Protein AF-A0A966SMA1-F1 (afdb_monomer)

Solvent-accessible surface area (backbone atoms only — not comparable to full-atom values): 9738 Å² total; per-residue (Å²): 140,85,88,85,76,72,74,86,59,64,61,55,61,56,52,50,54,52,54,50,50,50,52,52,49,51,51,55,53,50,52,53,51,48,50,53,53,31,50,77,58,70,45,52,90,65,42,42,68,62,41,95,64,46,69,78,66,66,76,80,73,89,72,54,72,68,55,32,30,71,45,16,79,34,52,74,88,74,57,70,68,49,52,50,53,50,51,29,59,67,69,72,44,95,78,80,88,88,82,79,94,67,82,80,87,50,72,65,62,58,51,57,58,69,71,66,68,86,87,77,79,92,68,93,65,87,80,70,73,72,77,79,80,59,86,96,61,93,76,92,74,60,79,86,74,78,114

Radius of gyration: 24.7 Å; Cα contacts (8 Å, |Δi|>4): 53; chains: 1; bounding box: 39×59×70 Å

Mean predicted aligned error: 12.81 Å

Secondary structure (DSSP, 8-state):
----SSSSSTHHHHHHHHHHHHHHHHHHHHHHHHHHHHHHTT-GGG-PPPPTTGGGG-SS----HHHHHHTTS-S----HHHHHHHHHHHHT-S------------HHHHHHHHT-----------S-------TT------GGG--

Foldseek 3Di:
DDDDDPPPCPVVVVVVVVVLVVVVVCQVVVLVVVCVLCVVLVNNVQFDRAAPVNVVVSPPDDDDPVVCRNNRSDRHDDDPVVVVVVVCSSVVHPDDDDDDDDDDPDCVVVVVVVVPPPDDDDDPPVPCPPPPDDPPDDDDDDPVVPD

pLDDT: mean 80.39, std 16.74, range [37.59, 97.19]

Structure (mmCIF, N/CA/C/O backbone):
data_AF-A0A966SMA1-F1
#
_entry.id   AF-A0A966SMA1-F1
#
loop_
_atom_site.group_PDB
_atom_site.id
_atom_site.type_symbol
_atom_site.label_atom_id
_atom_site.label_alt_id
_atom_site.label_comp_id
_atom_site.label_asym_id
_atom_site.label_entity_id
_atom_site.label_seq_id
_atom_site.pdbx_PDB_ins_code
_atom_site.Cartn_x
_atom_site.Cartn_y
_atom_site.Cartn_z
_atom_site.occupancy
_atom_site.B_iso_or_equiv
_atom_site.auth_seq_id
_atom_site.auth_comp_id
_atom_site.auth_asym_id
_atom_site.auth_atom_id
_atom_site.pdbx_PDB_model_num
ATOM 1 N N . MET A 1 1 ? 7.562 17.364 48.973 1.00 38.09 1 MET A N 1
ATOM 2 C CA . MET A 1 1 ? 7.167 17.869 47.638 1.00 38.09 1 MET A CA 1
ATOM 3 C C . MET A 1 1 ? 8.165 17.338 46.622 1.00 38.09 1 MET A C 1
ATOM 5 O O . MET A 1 1 ? 9.325 17.707 46.704 1.00 38.09 1 MET A O 1
ATOM 9 N N . ILE A 1 2 ? 7.758 16.419 45.741 1.00 44.91 2 ILE A N 1
ATOM 10 C CA . ILE A 1 2 ? 8.630 15.825 44.712 1.00 44.91 2 ILE A CA 1
ATOM 11 C C . ILE A 1 2 ? 8.008 16.112 43.339 1.00 44.91 2 ILE A C 1
ATOM 13 O O . ILE A 1 2 ? 6.953 15.547 43.053 1.00 44.91 2 ILE A O 1
ATOM 17 N N . PRO A 1 3 ? 8.642 16.919 42.471 1.00 54.62 3 PRO A N 1
ATOM 18 C CA . PRO A 1 3 ? 8.312 16.929 41.053 1.00 54.62 3 PRO A CA 1
ATOM 19 C C . PRO A 1 3 ? 9.571 16.651 40.217 1.00 54.62 3 PRO A C 1
ATOM 21 O O . PRO A 1 3 ? 10.388 17.537 40.008 1.00 54.62 3 PRO A O 1
ATOM 24 N N . ALA A 1 4 ? 9.747 15.413 39.741 1.00 52.53 4 ALA A N 1
ATOM 25 C CA . ALA A 1 4 ? 10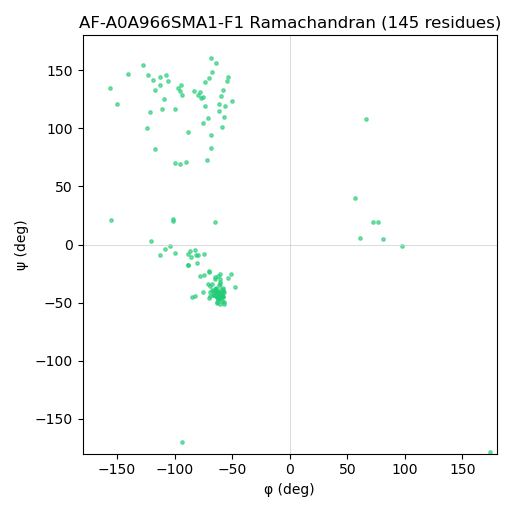.832 15.080 38.801 1.00 52.53 4 ALA A CA 1
ATOM 26 C C . ALA A 1 4 ? 10.553 13.846 37.916 1.00 52.53 4 ALA A C 1
ATOM 28 O O . ALA A 1 4 ? 11.485 13.219 37.423 1.00 52.53 4 ALA A O 1
ATOM 29 N N . ARG A 1 5 ? 9.285 13.439 37.729 1.00 50.78 5 ARG A N 1
ATOM 30 C CA . ARG A 1 5 ? 8.958 12.212 36.964 1.00 50.78 5 ARG A CA 1
ATOM 31 C C . ARG A 1 5 ? 8.221 12.447 35.639 1.00 50.78 5 ARG A C 1
ATOM 33 O O . ARG A 1 5 ? 8.104 11.514 34.854 1.00 50.78 5 ARG A O 1
ATOM 40 N N . ALA A 1 6 ? 7.769 13.672 35.361 1.00 54.88 6 ALA A N 1
ATOM 41 C CA . ALA A 1 6 ? 6.979 13.987 34.164 1.00 54.88 6 ALA A CA 1
ATOM 42 C C . ALA A 1 6 ? 7.817 14.370 32.923 1.00 54.88 6 ALA A C 1
ATOM 44 O O . ALA A 1 6 ? 7.311 14.310 31.808 1.00 54.88 6 ALA A O 1
ATOM 45 N N . SER A 1 7 ? 9.097 14.728 33.079 1.00 53.88 7 SER A N 1
ATOM 46 C CA . SER A 1 7 ? 9.932 15.240 31.978 1.00 53.88 7 SER A CA 1
ATOM 47 C C . SER A 1 7 ? 10.464 14.162 31.026 1.00 53.88 7 SER A C 1
ATOM 49 O O . SER A 1 7 ? 10.689 14.445 29.855 1.00 53.88 7 SER A O 1
ATOM 51 N N . ASN A 1 8 ? 10.643 12.920 31.489 1.00 55.88 8 ASN A N 1
ATOM 52 C CA . ASN A 1 8 ? 11.353 11.895 30.708 1.00 55.88 8 ASN A CA 1
ATOM 53 C C . ASN A 1 8 ? 10.500 11.223 29.617 1.00 55.88 8 ASN A C 1
ATOM 55 O O . ASN A 1 8 ? 11.059 10.607 28.716 1.00 55.88 8 ASN A O 1
ATOM 59 N N . PHE A 1 9 ? 9.169 11.351 29.668 1.00 56.50 9 PHE A N 1
ATOM 60 C CA . PHE A 1 9 ? 8.257 10.763 28.674 1.00 56.50 9 PHE A CA 1
ATOM 61 C C . PHE A 1 9 ? 7.615 11.793 27.740 1.00 56.50 9 PHE A C 1
ATOM 63 O O . PHE A 1 9 ? 6.927 11.399 26.805 1.00 56.50 9 PHE A O 1
ATOM 70 N N . ALA A 1 10 ? 7.853 13.094 27.942 1.00 60.38 10 ALA A N 1
ATOM 71 C CA . ALA A 1 10 ? 7.243 14.154 27.134 1.00 60.38 10 ALA A CA 1
ATOM 72 C C . ALA A 1 10 ? 7.609 14.064 25.638 1.00 60.38 10 ALA A C 1
ATOM 74 O O . ALA A 1 10 ? 6.832 14.475 24.782 1.00 60.38 10 ALA A O 1
ATOM 75 N N . ASN A 1 11 ? 8.757 13.460 25.319 1.00 68.69 11 ASN A N 1
ATOM 76 C CA . ASN A 1 11 ? 9.252 13.347 23.947 1.00 68.69 11 ASN A CA 1
ATOM 77 C C . ASN A 1 11 ? 8.744 12.093 23.210 1.00 68.69 11 ASN A C 1
ATOM 79 O O . ASN A 1 11 ? 8.818 12.038 21.985 1.00 68.69 11 ASN A O 1
ATOM 83 N N . CYS A 1 12 ? 8.234 11.080 23.922 1.00 79.56 12 CYS A N 1
ATOM 84 C CA . CYS A 1 12 ? 7.792 9.829 23.297 1.00 79.56 12 CYS A CA 1
ATOM 85 C C . CYS A 1 12 ? 6.510 9.999 22.460 1.00 79.56 12 CYS A C 1
ATOM 87 O O . CYS A 1 12 ? 6.511 9.531 21.322 1.00 79.56 12 CYS A O 1
ATOM 89 N N . PRO A 1 13 ? 5.449 10.681 22.946 1.00 85.75 13 PRO A N 1
ATOM 90 C CA . PRO A 1 13 ? 4.261 10.948 22.136 1.00 85.75 13 PRO A CA 1
ATOM 91 C C . PRO A 1 13 ? 4.586 11.768 20.888 1.00 85.75 13 PRO A C 1
ATOM 93 O O . PRO A 1 13 ? 4.156 11.404 19.804 1.00 85.75 13 PRO A O 1
ATOM 96 N N . ALA A 1 14 ? 5.436 12.795 21.016 1.00 88.12 14 ALA A N 1
ATOM 97 C CA . ALA A 1 14 ? 5.827 13.638 19.888 1.00 88.12 14 ALA A CA 1
ATOM 98 C C . ALA A 1 14 ? 6.522 12.839 18.769 1.00 88.12 14 ALA A C 1
ATOM 100 O O . ALA A 1 14 ? 6.204 13.010 17.594 1.00 88.12 14 ALA A O 1
ATOM 101 N N . LEU A 1 15 ? 7.422 11.917 19.130 1.00 91.69 15 LEU A N 1
ATOM 102 C CA . LEU A 1 15 ? 8.081 11.032 18.166 1.00 91.69 15 LEU A CA 1
ATOM 103 C C . LEU A 1 15 ? 7.093 10.046 17.517 1.00 91.69 15 LEU A C 1
ATOM 105 O O . LEU A 1 15 ? 7.172 9.774 16.316 1.00 91.69 15 LEU A O 1
ATOM 109 N N . ILE A 1 16 ? 6.153 9.501 18.293 1.00 89.81 16 ILE A N 1
ATOM 110 C CA . ILE A 1 16 ? 5.106 8.617 17.761 1.00 89.81 16 ILE A CA 1
ATOM 111 C C . ILE A 1 16 ? 4.232 9.385 16.763 1.00 89.81 16 ILE A C 1
ATOM 113 O O . ILE A 1 16 ? 4.014 8.901 15.656 1.00 89.81 16 ILE A O 1
ATOM 117 N N . ASP A 1 17 ? 3.799 10.594 17.103 1.00 91.56 17 ASP A N 1
ATOM 118 C CA . ASP A 1 17 ? 2.961 11.423 16.236 1.00 91.56 17 ASP A CA 1
ATOM 119 C C . ASP A 1 17 ? 3.680 11.796 14.932 1.00 91.56 17 ASP A C 1
ATOM 121 O O . ASP A 1 17 ? 3.085 11.733 13.852 1.00 91.56 17 ASP A O 1
ATOM 125 N N . GLU A 1 18 ? 4.976 12.111 14.997 1.00 92.56 18 GLU A N 1
ATOM 126 C CA . GLU A 1 18 ? 5.805 12.393 13.822 1.00 92.56 18 GLU A CA 1
ATOM 127 C C . GLU A 1 18 ? 5.930 11.168 12.900 1.00 92.56 18 GLU A C 1
ATOM 129 O O . GLU A 1 18 ? 5.682 11.239 11.687 1.00 92.56 18 GLU A O 1
ATOM 134 N N . THR A 1 19 ? 6.282 10.013 13.468 1.00 93.38 19 THR A N 1
ATOM 135 C CA . THR A 1 19 ? 6.424 8.765 12.701 1.00 93.38 19 THR A CA 1
ATOM 136 C C . THR A 1 19 ? 5.087 8.316 12.112 1.00 93.38 19 THR A C 1
ATOM 138 O O . THR A 1 19 ? 5.021 7.901 10.949 1.00 93.38 19 THR A O 1
ATOM 141 N N . TYR A 1 20 ? 3.993 8.490 12.853 1.00 93.81 20 TYR A N 1
ATOM 142 C CA . TYR A 1 20 ? 2.646 8.204 12.379 1.00 93.81 20 TYR A CA 1
ATOM 143 C C . TYR A 1 20 ? 2.197 9.167 11.273 1.00 93.81 20 TYR A C 1
ATOM 145 O O . TYR A 1 20 ? 1.602 8.759 10.271 1.00 93.81 20 TYR A O 1
ATOM 153 N N . GLY A 1 21 ? 2.546 10.449 11.392 1.00 94.94 21 GLY A N 1
ATOM 154 C CA . GLY A 1 21 ? 2.368 11.440 10.334 1.00 94.94 21 GLY A CA 1
ATOM 155 C C . GLY A 1 21 ? 3.097 11.044 9.048 1.00 94.94 21 GLY A C 1
ATOM 156 O O . GLY A 1 21 ? 2.537 11.144 7.953 1.00 94.94 21 GLY A O 1
ATOM 157 N N . THR A 1 22 ? 4.312 10.505 9.170 1.00 95.44 22 THR A N 1
ATOM 158 C CA . THR A 1 22 ? 5.078 9.976 8.032 1.00 95.44 22 THR A CA 1
ATOM 159 C C . THR A 1 22 ? 4.359 8.808 7.359 1.00 95.44 22 THR A C 1
ATOM 161 O O . THR A 1 22 ? 4.212 8.809 6.134 1.00 95.44 22 THR A O 1
ATOM 164 N N . PHE A 1 23 ? 3.829 7.859 8.135 1.00 95.31 23 PHE A N 1
ATOM 165 C CA . PHE A 1 23 ? 3.008 6.767 7.604 1.00 95.31 23 PHE A CA 1
ATOM 166 C C . PHE A 1 23 ? 1.797 7.296 6.820 1.00 95.31 23 PHE A C 1
ATOM 168 O O . PHE A 1 23 ? 1.601 6.928 5.657 1.00 95.31 23 PHE A O 1
ATOM 175 N N . LYS A 1 24 ? 1.034 8.234 7.398 1.00 95.38 24 LYS A N 1
ATOM 176 C CA . LYS A 1 24 ? -0.116 8.856 6.722 1.00 95.38 24 LYS A CA 1
ATOM 177 C C . LYS A 1 24 ? 0.282 9.536 5.408 1.00 95.38 24 LYS A C 1
ATOM 179 O O . LYS A 1 24 ? -0.414 9.418 4.399 1.00 95.38 24 LYS A O 1
ATOM 184 N N . ASN A 1 25 ? 1.437 10.194 5.376 1.00 96.62 25 ASN A N 1
ATOM 185 C CA . ASN A 1 25 ? 1.957 10.814 4.160 1.00 96.62 25 ASN A CA 1
ATOM 186 C C . ASN A 1 25 ? 2.296 9.793 3.067 1.00 96.62 25 ASN A C 1
ATOM 188 O O . ASN A 1 25 ? 1.996 10.044 1.896 1.00 96.62 25 ASN A O 1
ATOM 192 N N . VAL A 1 26 ? 2.881 8.649 3.427 1.00 96.88 26 VAL A N 1
ATOM 193 C CA . VAL A 1 26 ? 3.165 7.555 2.486 1.00 96.88 26 VAL A CA 1
ATOM 194 C C . VAL A 1 26 ? 1.871 6.992 1.906 1.00 96.88 26 VAL A C 1
ATOM 196 O O . VAL A 1 26 ? 1.779 6.840 0.689 1.00 96.88 26 VAL A O 1
ATOM 199 N N . VAL A 1 27 ? 0.849 6.757 2.736 1.00 95.94 27 VAL A N 1
ATOM 200 C CA . VAL A 1 27 ? -0.460 6.266 2.274 1.00 95.94 27 VAL A CA 1
ATOM 201 C C . VAL A 1 27 ? -1.097 7.256 1.299 1.00 95.94 27 VAL A C 1
ATOM 203 O O . VAL A 1 27 ? -1.438 6.878 0.177 1.00 95.94 27 VAL A O 1
ATOM 206 N N . ARG A 1 28 ? -1.181 8.540 1.668 1.00 95.94 28 ARG A N 1
ATOM 207 C CA . ARG A 1 28 ? -1.775 9.586 0.820 1.00 95.94 28 ARG A CA 1
ATOM 208 C C . ARG A 1 28 ? -1.079 9.683 -0.539 1.00 95.94 28 ARG A C 1
ATOM 210 O O . ARG A 1 28 ? -1.737 9.630 -1.578 1.00 95.94 28 ARG A O 1
ATOM 217 N N . LYS A 1 29 ? 0.255 9.792 -0.542 1.00 97.19 29 LYS A N 1
ATOM 218 C CA . LYS A 1 29 ? 1.056 9.898 -1.775 1.00 97.19 29 LYS A CA 1
ATOM 219 C C . LYS A 1 29 ? 0.978 8.619 -2.610 1.00 97.19 29 LYS A C 1
ATOM 221 O O . LYS A 1 29 ? 0.791 8.698 -3.821 1.00 97.19 29 LYS A O 1
ATOM 226 N N . GLY A 1 30 ? 1.080 7.455 -1.970 1.00 96.44 30 GLY A N 1
ATOM 227 C CA . GLY A 1 30 ? 1.040 6.152 -2.630 1.00 96.44 30 GLY A CA 1
ATOM 228 C C . GLY A 1 3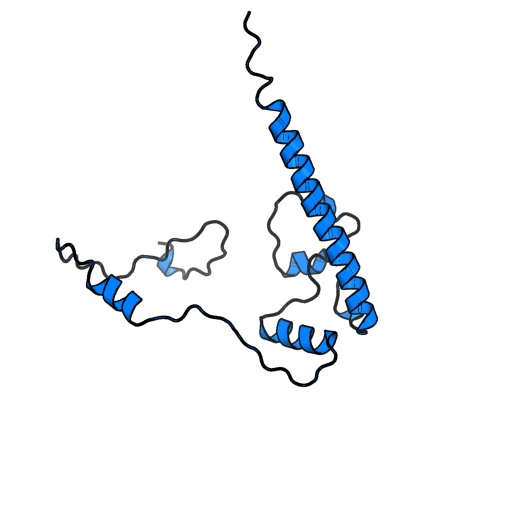0 ? -0.291 5.890 -3.330 1.00 96.44 30 GLY A C 1
ATOM 229 O O . GLY A 1 30 ? -0.302 5.520 -4.503 1.00 96.44 30 GLY A O 1
ATOM 230 N N . ARG A 1 31 ? -1.422 6.152 -2.662 1.00 95.50 31 ARG A N 1
ATOM 231 C CA . ARG A 1 31 ? -2.756 5.974 -3.263 1.00 95.50 31 ARG A CA 1
ATOM 232 C C . ARG A 1 31 ? -3.043 7.001 -4.361 1.00 95.50 31 ARG A C 1
ATOM 234 O O . ARG A 1 31 ? -3.618 6.638 -5.386 1.00 95.50 31 ARG A O 1
ATOM 241 N N . ALA A 1 32 ? -2.576 8.243 -4.218 1.00 94.50 32 ALA A N 1
ATOM 242 C CA . ALA A 1 32 ? -2.664 9.239 -5.288 1.00 94.50 32 ALA A CA 1
ATOM 243 C C . ALA A 1 32 ? -1.861 8.821 -6.535 1.00 94.50 32 ALA A C 1
ATOM 245 O O . ALA A 1 32 ? -2.373 8.882 -7.654 1.00 94.50 32 ALA A O 1
ATOM 246 N N . ALA A 1 33 ? -0.629 8.336 -6.351 1.00 94.38 33 ALA A N 1
ATOM 247 C CA . ALA A 1 33 ? 0.203 7.835 -7.443 1.00 94.38 33 ALA A CA 1
ATOM 248 C C . ALA A 1 33 ? -0.420 6.605 -8.124 1.00 94.38 33 ALA A C 1
ATOM 250 O O . ALA A 1 33 ? -0.486 6.553 -9.354 1.00 94.38 33 ALA A O 1
ATOM 251 N N . ALA A 1 34 ? -0.942 5.657 -7.338 1.00 92.81 34 ALA A N 1
ATOM 252 C CA . ALA A 1 34 ? -1.649 4.484 -7.848 1.00 92.81 34 ALA A CA 1
ATOM 253 C C . ALA A 1 34 ? -2.857 4.887 -8.705 1.00 92.81 34 ALA A C 1
ATOM 255 O O . ALA A 1 34 ? -3.014 4.391 -9.819 1.00 92.81 34 ALA A O 1
ATOM 256 N N . ARG A 1 35 ? -3.660 5.859 -8.253 1.00 91.75 35 ARG A N 1
ATOM 257 C CA . ARG A 1 35 ? -4.795 6.387 -9.024 1.00 91.75 35 ARG A CA 1
ATOM 258 C C . ARG A 1 35 ? -4.361 6.935 -10.381 1.00 91.75 35 ARG A C 1
ATOM 260 O O . ARG A 1 35 ? -4.990 6.625 -11.390 1.00 91.75 35 ARG A O 1
ATOM 267 N N . THR A 1 36 ? -3.286 7.716 -10.426 1.00 92.75 36 THR A N 1
ATOM 268 C CA . THR A 1 36 ? -2.753 8.262 -11.683 1.00 92.75 36 THR A CA 1
ATOM 269 C C . THR A 1 36 ? -2.258 7.155 -12.615 1.00 92.75 36 THR A C 1
ATOM 271 O O . THR A 1 36 ? -2.568 7.174 -13.808 1.00 92.75 36 THR A O 1
ATOM 274 N N . ALA A 1 37 ? -1.547 6.156 -12.085 1.00 90.94 37 ALA A N 1
ATOM 275 C CA . ALA A 1 37 ? -1.087 5.004 -12.861 1.00 90.94 37 ALA A CA 1
ATOM 276 C C . ALA A 1 37 ? -2.263 4.188 -13.427 1.00 90.94 37 ALA A C 1
ATOM 278 O O . ALA A 1 37 ? -2.271 3.854 -14.612 1.00 90.94 37 ALA A O 1
ATOM 279 N N . ASN A 1 38 ? -3.291 3.942 -12.613 1.00 91.56 38 ASN A N 1
ATOM 280 C CA . ASN A 1 38 ? -4.496 3.220 -13.014 1.00 91.56 38 ASN A CA 1
ATOM 281 C C . ASN A 1 38 ? -5.283 3.978 -14.094 1.00 91.56 38 ASN A C 1
ATOM 283 O O . ASN A 1 38 ? -5.703 3.365 -15.074 1.00 91.56 38 ASN A O 1
ATOM 287 N N . LYS A 1 39 ? -5.411 5.308 -13.981 1.00 91.12 39 LYS A N 1
ATOM 288 C CA . LYS A 1 39 ? -6.013 6.158 -15.025 1.00 91.12 39 LYS A CA 1
ATOM 289 C C . LYS A 1 39 ? -5.239 6.080 -16.340 1.00 91.12 39 LYS A C 1
ATOM 291 O O . LYS A 1 39 ? -5.830 5.846 -17.388 1.00 91.12 39 LYS A O 1
ATOM 296 N N . LYS A 1 40 ? -3.906 6.186 -16.296 1.00 89.25 40 LYS A N 1
ATOM 297 C CA . LYS A 1 40 ? -3.041 6.064 -17.488 1.00 89.25 40 LYS A CA 1
ATOM 298 C C . LYS A 1 40 ? -3.157 4.693 -18.172 1.00 89.25 40 LYS A C 1
ATOM 300 O O . LYS A 1 40 ? -2.962 4.579 -19.384 1.00 89.25 40 LYS A O 1
ATOM 305 N N . ALA A 1 41 ? -3.449 3.652 -17.400 1.00 87.38 41 ALA A N 1
ATOM 306 C CA . ALA A 1 41 ? -3.670 2.301 -17.898 1.00 87.38 41 ALA A CA 1
ATOM 307 C C . ALA A 1 41 ? -5.123 2.027 -18.340 1.00 87.38 41 ALA A C 1
ATOM 309 O O . ALA A 1 41 ? -5.381 0.949 -18.865 1.00 87.38 41 ALA A O 1
ATOM 310 N N . GLY A 1 42 ? -6.062 2.963 -18.144 1.00 88.56 42 GLY A N 1
ATOM 311 C CA . GLY A 1 42 ? -7.485 2.766 -18.452 1.00 88.56 42 GLY A CA 1
ATOM 312 C C . GLY A 1 42 ? -8.212 1.821 -17.485 1.00 88.56 42 GLY A C 1
ATOM 313 O O . GLY A 1 42 ? -9.270 1.295 -17.812 1.00 88.56 42 GLY A O 1
ATOM 314 N N . LEU A 1 43 ? -7.652 1.589 -16.295 1.00 87.56 43 LEU A N 1
ATOM 315 C CA . LEU A 1 43 ? -8.150 0.628 -15.302 1.00 87.56 43 LEU A CA 1
ATOM 316 C C . LEU A 1 43 ? -8.933 1.301 -14.164 1.00 87.56 43 LEU A C 1
ATOM 318 O O . LEU A 1 43 ? -9.043 0.753 -13.070 1.00 87.56 43 LEU A O 1
ATOM 322 N N . GLU A 1 44 ? -9.456 2.501 -14.402 1.00 84.06 44 GLU A N 1
ATOM 323 C CA . GLU A 1 44 ? -10.128 3.335 -13.397 1.00 84.06 44 GLU A CA 1
ATOM 324 C C . GLU A 1 44 ? -11.372 2.683 -12.783 1.00 84.06 44 GLU A C 1
ATOM 326 O O . GLU A 1 44 ? -11.617 2.850 -11.595 1.00 84.06 44 GLU A O 1
ATOM 331 N N . LYS A 1 45 ? -12.113 1.887 -13.565 1.00 83.31 45 LYS A N 1
ATOM 332 C CA . LYS A 1 45 ? -13.326 1.188 -13.110 1.00 83.31 45 LYS A CA 1
ATOM 333 C C . LYS A 1 45 ? -13.034 0.048 -12.136 1.00 83.31 45 LYS A C 1
ATOM 335 O O . LYS A 1 45 ? -13.918 -0.368 -11.397 1.00 83.31 45 LYS A O 1
ATOM 340 N N . GLU A 1 46 ? -11.815 -0.487 -12.167 1.00 82.69 46 GLU A N 1
ATOM 341 C CA . GLU A 1 46 ? -11.414 -1.616 -11.326 1.00 82.69 46 GLU A CA 1
ATOM 342 C C . GLU A 1 46 ? -10.925 -1.155 -9.941 1.00 82.69 46 GLU A C 1
ATOM 344 O O . GLU A 1 46 ? -10.767 -1.993 -9.056 1.00 82.69 46 GLU A O 1
ATOM 349 N N . CYS A 1 47 ? -10.707 0.151 -9.742 1.00 82.50 47 CYS A N 1
ATOM 350 C CA . CYS A 1 47 ? -10.084 0.719 -8.549 1.00 82.50 47 CYS A CA 1
ATOM 351 C C . CYS A 1 47 ? -11.063 1.553 -7.724 1.00 82.50 47 CYS A C 1
ATOM 353 O O . CYS A 1 47 ? -11.862 2.313 -8.267 1.00 82.50 47 CYS A O 1
ATOM 355 N N . THR A 1 48 ? -10.921 1.486 -6.402 1.00 89.56 48 THR A N 1
ATOM 356 C CA . THR A 1 48 ? -11.649 2.362 -5.481 1.00 89.56 48 THR A CA 1
ATOM 357 C C . THR A 1 48 ? -10.776 3.550 -5.086 1.00 89.56 48 THR A C 1
ATOM 359 O O . THR A 1 48 ? -9.593 3.396 -4.768 1.00 89.56 48 THR A O 1
ATOM 362 N N . GLU A 1 49 ? -11.357 4.747 -5.102 1.00 90.88 49 GLU A N 1
ATOM 363 C CA . GLU A 1 49 ? -10.699 5.946 -4.588 1.00 90.88 49 GLU A CA 1
ATOM 364 C C . GLU A 1 49 ? -10.588 5.897 -3.063 1.00 90.88 49 GLU A C 1
ATOM 366 O O . GLU A 1 49 ? -11.478 5.394 -2.381 1.00 90.88 49 GLU A O 1
ATOM 371 N N . LEU A 1 50 ? -9.475 6.413 -2.538 1.00 94.62 50 LEU A N 1
ATOM 372 C CA . LEU A 1 50 ? -9.269 6.530 -1.100 1.00 94.62 50 LEU A CA 1
ATOM 373 C C . LEU A 1 50 ? -10.374 7.411 -0.499 1.00 94.62 50 LEU A C 1
ATOM 375 O O . LEU A 1 50 ? -10.598 8.519 -0.986 1.00 94.62 50 LEU A O 1
ATOM 379 N N . ALA A 1 51 ? -11.049 6.914 0.539 1.00 94.88 51 ALA A N 1
ATOM 380 C CA . ALA A 1 51 ? -12.142 7.626 1.195 1.00 94.88 51 ALA A CA 1
ATOM 381 C C . ALA A 1 51 ? -11.714 9.038 1.637 1.00 94.88 51 ALA A C 1
ATOM 383 O O . ALA A 1 51 ? -10.578 9.245 2.062 1.00 94.88 51 ALA A O 1
ATOM 384 N N . SER A 1 52 ? -12.611 10.023 1.564 1.00 93.88 52 SER A N 1
ATOM 385 C CA . SER A 1 52 ? -12.293 11.409 1.950 1.00 93.88 52 SER A CA 1
ATOM 386 C C . SER A 1 52 ? -11.879 11.533 3.420 1.00 93.88 52 SER A C 1
ATOM 388 O O . SER A 1 52 ? -11.038 12.356 3.765 1.00 93.88 52 SER A O 1
ATOM 390 N N . ASP A 1 53 ? -12.443 10.683 4.271 1.00 94.62 53 ASP A N 1
ATOM 391 C CA . ASP A 1 53 ? -12.229 10.583 5.712 1.00 94.62 53 ASP A CA 1
ATOM 392 C C . ASP A 1 53 ? -11.282 9.428 6.094 1.00 94.62 53 ASP A C 1
ATOM 394 O O . ASP A 1 53 ? -11.274 8.994 7.247 1.00 94.62 53 ASP A O 1
ATOM 398 N N . TRP A 1 54 ? -10.454 8.933 5.159 1.00 94.25 54 TRP A N 1
ATOM 399 C CA . TRP A 1 54 ? -9.573 7.771 5.370 1.00 94.25 54 TRP A CA 1
ATOM 400 C C . TRP A 1 54 ? -8.661 7.888 6.605 1.00 94.25 54 TRP A C 1
ATOM 402 O O . TRP A 1 54 ? -8.309 6.875 7.204 1.00 94.25 54 TRP A O 1
ATOM 412 N N . GLU A 1 55 ? -8.284 9.107 7.006 1.00 94.12 55 GLU A N 1
ATOM 413 C CA . GLU A 1 55 ? -7.440 9.340 8.184 1.00 94.12 55 GLU A CA 1
ATOM 414 C C . GLU A 1 55 ? -8.116 8.918 9.492 1.00 94.12 55 GLU A C 1
ATO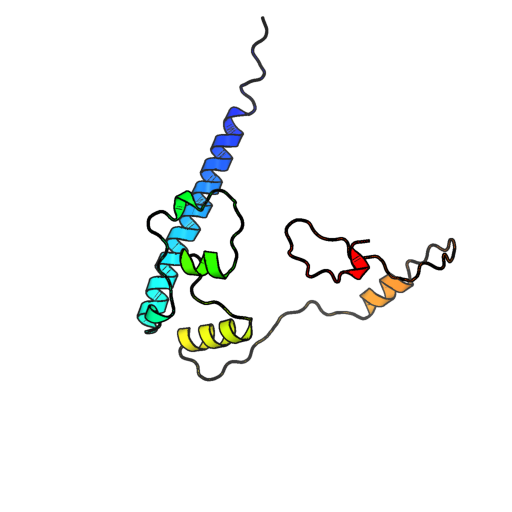M 416 O O . GLU A 1 55 ? -7.421 8.512 10.417 1.00 94.12 55 GLU A O 1
ATOM 421 N N . SER A 1 56 ? -9.450 8.949 9.561 1.00 93.69 56 SER A N 1
ATOM 422 C CA . SER A 1 56 ? -10.203 8.468 10.728 1.00 93.69 56 SER A CA 1
ATOM 423 C C . SER A 1 56 ? -10.147 6.943 10.881 1.00 93.69 56 SER A C 1
ATOM 425 O O . SER A 1 56 ? -10.277 6.420 11.984 1.00 93.69 56 SER A O 1
ATOM 427 N N . TYR A 1 57 ? -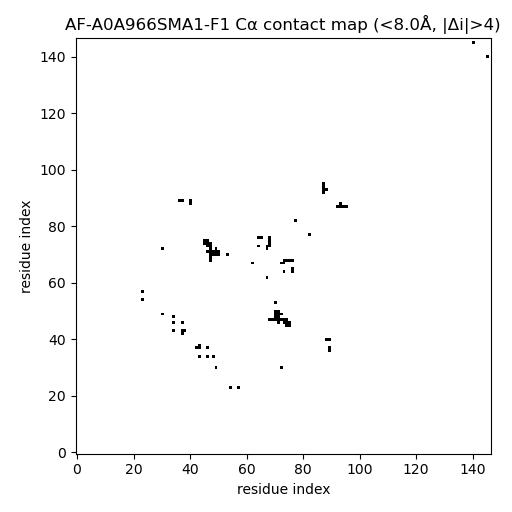9.895 6.234 9.778 1.00 92.00 57 TYR A N 1
ATOM 428 C CA . TYR A 1 57 ? -9.694 4.785 9.737 1.00 92.00 57 TYR A CA 1
ATOM 429 C C . TYR A 1 57 ? -8.226 4.395 9.967 1.00 92.00 57 TYR A C 1
ATOM 431 O O . TYR A 1 57 ? -7.912 3.214 10.114 1.00 92.00 57 TYR A O 1
ATOM 439 N N . ALA A 1 58 ? -7.321 5.376 10.004 1.00 91.62 58 ALA A N 1
ATOM 440 C CA . ALA A 1 58 ? -5.924 5.206 10.363 1.00 91.62 58 ALA A CA 1
ATOM 441 C C . ALA A 1 58 ? -5.773 5.407 11.884 1.00 91.62 58 ALA A C 1
ATOM 443 O O . ALA A 1 58 ? -5.241 6.408 12.355 1.00 91.62 58 ALA A O 1
ATOM 444 N N . ASP A 1 59 ? -6.276 4.443 12.655 1.00 91.31 59 ASP A N 1
ATOM 445 C CA . ASP A 1 59 ? -6.167 4.390 14.122 1.00 91.31 59 ASP A CA 1
ATOM 446 C C . ASP A 1 59 ? -5.447 3.123 14.627 1.00 91.31 59 A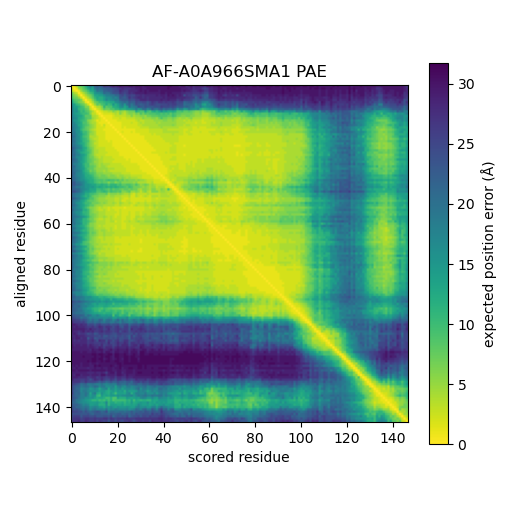SP A C 1
ATOM 448 O O . ASP A 1 59 ? -5.305 2.908 15.828 1.00 91.31 59 ASP A O 1
ATOM 452 N N . GLY A 1 60 ? -4.971 2.284 13.701 1.00 90.38 60 GLY A N 1
ATOM 453 C CA . GLY A 1 60 ? -4.266 1.034 13.992 1.00 90.38 60 GLY A CA 1
ATOM 454 C C . GLY A 1 60 ? -5.138 -0.223 13.932 1.00 90.38 60 GLY A C 1
ATOM 455 O O . GLY A 1 60 ? -4.610 -1.324 14.099 1.00 90.38 60 GLY A O 1
ATOM 456 N N . ARG A 1 61 ? -6.445 -0.105 13.661 1.00 91.56 61 ARG A N 1
ATOM 457 C CA . ARG A 1 61 ? -7.317 -1.272 13.465 1.00 91.56 61 ARG A CA 1
ATOM 458 C C . ARG A 1 61 ? -6.933 -2.097 12.232 1.00 91.56 61 ARG A C 1
ATOM 460 O O . ARG A 1 61 ? -6.349 -1.603 11.269 1.00 91.56 61 ARG A O 1
ATOM 467 N N . ILE A 1 62 ? -7.316 -3.371 12.252 1.00 91.69 62 ILE A N 1
ATOM 468 C CA . ILE A 1 62 ? -7.095 -4.308 11.146 1.00 91.69 62 ILE A CA 1
ATOM 469 C C . ILE A 1 62 ? -8.336 -4.338 10.249 1.00 91.69 62 ILE A C 1
ATOM 471 O O . ILE A 1 62 ? -9.461 -4.420 10.741 1.00 91.69 62 ILE A O 1
ATOM 475 N N . PHE A 1 63 ? -8.127 -4.329 8.931 1.00 92.69 63 PHE A N 1
ATOM 476 C CA . PHE A 1 63 ? -9.189 -4.456 7.934 1.00 92.69 63 PHE A CA 1
ATOM 477 C C . PHE A 1 63 ? -9.163 -5.819 7.247 1.00 92.69 63 PHE A C 1
ATOM 479 O O . PHE A 1 63 ? -8.099 -6.379 6.974 1.00 92.69 63 PHE A O 1
ATOM 486 N N . SER A 1 64 ? -10.345 -6.326 6.897 1.00 94.06 64 SER A N 1
ATOM 487 C CA . SER A 1 64 ? -10.448 -7.372 5.883 1.00 94.06 64 SER A CA 1
ATOM 488 C C . SER A 1 64 ? -10.073 -6.802 4.510 1.00 94.06 64 SER A C 1
ATOM 490 O O . SER A 1 64 ? -10.144 -5.593 4.278 1.00 94.06 64 SER A O 1
ATOM 492 N N . GLY A 1 65 ? -9.719 -7.671 3.559 1.00 93.31 65 GLY A N 1
ATOM 493 C CA . GLY A 1 65 ? -9.434 -7.224 2.193 1.00 93.31 65 GLY A CA 1
ATOM 494 C C . GLY A 1 65 ? -10.619 -6.493 1.549 1.00 93.31 65 GLY A C 1
ATOM 495 O O . GLY A 1 65 ? -10.426 -5.513 0.833 1.00 93.31 65 GLY A O 1
ATOM 496 N N . THR A 1 66 ? -11.851 -6.944 1.813 1.00 95.19 66 THR A N 1
ATOM 497 C CA . THR A 1 66 ? -13.072 -6.327 1.272 1.00 95.19 66 THR A CA 1
ATOM 498 C C . THR A 1 66 ? -13.278 -4.918 1.812 1.00 95.19 66 THR A C 1
ATOM 500 O O . THR A 1 66 ? -13.552 -4.004 1.038 1.00 95.19 66 THR A O 1
ATOM 503 N N . GLU A 1 67 ? -13.069 -4.727 3.113 1.00 94.94 67 GLU A N 1
ATOM 504 C CA . GLU A 1 67 ? -13.165 -3.426 3.769 1.00 94.94 67 GLU A CA 1
ATOM 505 C C . GLU A 1 67 ? -12.059 -2.480 3.286 1.00 94.94 67 GLU A C 1
ATOM 507 O O . GLU A 1 67 ? -12.326 -1.338 2.914 1.00 94.94 67 GLU A O 1
ATOM 512 N N . ALA A 1 68 ? -10.828 -2.984 3.168 1.00 95.38 68 ALA A N 1
ATOM 513 C CA . ALA A 1 68 ? -9.712 -2.226 2.613 1.00 95.38 68 ALA A CA 1
ATOM 514 C C . ALA A 1 68 ? -9.983 -1.774 1.169 1.00 95.38 68 ALA A C 1
ATOM 516 O O . ALA A 1 68 ? -9.636 -0.650 0.801 1.00 95.38 68 ALA A O 1
ATOM 517 N N . LYS A 1 69 ? -10.627 -2.615 0.344 1.00 94.81 69 LYS A N 1
ATOM 518 C CA . LYS A 1 69 ? -11.016 -2.239 -1.024 1.00 94.81 69 LYS A CA 1
ATOM 519 C C . LYS A 1 69 ? -12.132 -1.201 -1.015 1.00 94.81 69 LYS A C 1
ATOM 521 O O . LYS A 1 69 ? -12.087 -0.266 -1.807 1.00 94.81 69 LYS A O 1
ATOM 526 N N . ARG A 1 70 ? -13.118 -1.342 -0.128 1.00 94.12 70 ARG A N 1
ATOM 527 C CA . ARG A 1 70 ? -14.242 -0.404 0.017 1.00 94.12 70 ARG A CA 1
ATOM 528 C C . ARG A 1 70 ? -13.774 0.997 0.412 1.00 94.12 70 ARG A C 1
ATOM 530 O O . ARG A 1 70 ? -14.276 1.972 -0.128 1.00 94.12 70 ARG A O 1
ATOM 537 N N . LEU A 1 71 ? -12.797 1.086 1.313 1.00 95.19 71 LEU A N 1
ATOM 538 C CA . LEU A 1 71 ? -12.200 2.347 1.773 1.00 95.19 71 LEU A CA 1
ATOM 539 C C . LEU A 1 71 ? -11.116 2.895 0.822 1.00 95.19 71 LEU A C 1
ATOM 541 O O . LEU A 1 71 ? -10.584 3.980 1.049 1.00 95.19 71 LEU A O 1
ATOM 545 N N . GLY A 1 72 ? -10.768 2.153 -0.236 1.00 94.62 72 GLY A N 1
ATOM 546 C CA . GLY A 1 72 ? -9.785 2.572 -1.236 1.00 94.62 72 GLY A CA 1
ATOM 547 C C . GLY A 1 72 ? -8.326 2.453 -0.800 1.00 94.62 72 GLY A C 1
ATOM 548 O O . GLY A 1 72 ? -7.452 3.062 -1.421 1.00 94.62 72 GLY A O 1
ATOM 549 N N . PHE A 1 73 ? -8.033 1.649 0.227 1.00 95.12 73 PHE A N 1
ATOM 550 C CA . PHE A 1 73 ? -6.665 1.294 0.621 1.00 95.12 73 PHE A CA 1
ATOM 551 C C . PHE A 1 73 ? -6.018 0.285 -0.338 1.00 95.12 73 PHE A C 1
ATOM 553 O O . PHE A 1 73 ? -4.796 0.287 -0.489 1.00 95.12 73 PHE A O 1
ATOM 560 N N . VAL A 1 74 ? -6.821 -0.534 -1.025 1.00 95.06 74 VAL A N 1
ATOM 561 C CA . VAL A 1 74 ? -6.367 -1.454 -2.082 1.00 95.06 74 VAL A CA 1
ATOM 562 C C . VAL A 1 74 ? -7.180 -1.265 -3.360 1.00 95.06 74 VAL A C 1
ATOM 564 O O . VAL A 1 74 ? -8.329 -0.830 -3.317 1.00 95.06 74 VAL A O 1
ATOM 567 N N . ASP A 1 75 ? -6.583 -1.604 -4.503 1.00 93.62 75 ASP A N 1
ATOM 568 C CA . ASP A 1 75 ? -7.230 -1.463 -5.812 1.00 93.62 75 ASP A CA 1
ATOM 569 C C . ASP A 1 75 ? -8.103 -2.671 -6.161 1.00 93.62 75 ASP A C 1
ATOM 571 O O . ASP A 1 75 ? -9.238 -2.518 -6.602 1.00 93.62 75 ASP A O 1
ATOM 575 N N . GLU A 1 76 ? -7.596 -3.882 -5.939 1.00 93.69 76 GLU A N 1
ATOM 576 C CA . GLU A 1 76 ? -8.224 -5.115 -6.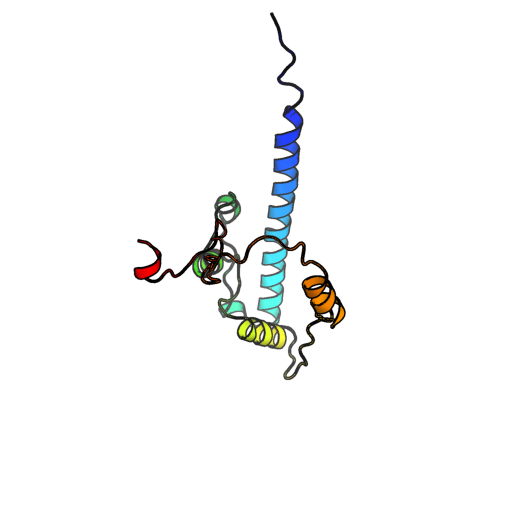407 1.00 93.69 76 GLU A CA 1
ATOM 577 C C . GLU A 1 76 ? -8.121 -6.221 -5.352 1.00 93.69 76 GLU A C 1
ATOM 579 O O . GLU A 1 76 ? -7.152 -6.295 -4.597 1.00 93.69 76 GLU A O 1
ATOM 584 N N . LEU A 1 77 ? -9.145 -7.077 -5.300 1.00 95.12 77 LEU A N 1
ATOM 585 C CA . LEU A 1 77 ? -9.147 -8.283 -4.480 1.00 95.12 77 LEU A CA 1
ATOM 586 C C . LEU A 1 77 ? -8.711 -9.458 -5.341 1.00 95.12 77 LEU A C 1
ATOM 588 O O . LEU A 1 77 ? -9.256 -9.660 -6.424 1.00 95.12 77 LEU A O 1
ATOM 592 N N . GLY A 1 78 ? -7.786 -10.263 -4.840 1.00 94.75 78 GLY A N 1
ATOM 593 C CA . GLY A 1 78 ? -7.343 -11.444 -5.556 1.00 94.75 78 GLY A CA 1
ATOM 594 C C . GLY A 1 78 ? -6.178 -12.139 -4.878 1.00 94.75 78 GLY A C 1
ATOM 595 O O . GLY A 1 78 ? -5.707 -11.733 -3.817 1.00 94.75 78 GLY A O 1
ATOM 596 N N . ASN A 1 79 ? -5.732 -13.211 -5.517 1.00 94.94 79 ASN A N 1
ATOM 597 C CA . ASN A 1 79 ? -4.550 -13.958 -5.122 1.00 94.94 79 ASN A CA 1
ATOM 598 C C . ASN A 1 79 ? -3.308 -13.454 -5.888 1.00 94.94 79 ASN A C 1
ATOM 600 O O . ASN A 1 79 ? -3.340 -12.439 -6.588 1.00 94.94 79 ASN A O 1
ATOM 604 N N . PHE A 1 80 ? -2.203 -14.189 -5.771 1.00 94.00 80 PHE A N 1
ATOM 605 C CA . PHE A 1 80 ? -0.961 -13.874 -6.474 1.00 94.00 80 PHE A CA 1
ATOM 606 C C . PHE A 1 80 ? -1.133 -13.792 -8.001 1.00 94.00 80 PHE A C 1
ATOM 608 O O . PHE A 1 80 ? -0.621 -12.863 -8.622 1.00 94.00 80 PHE A O 1
ATOM 615 N N . ASP A 1 81 ? -1.904 -14.696 -8.609 1.00 93.69 81 ASP A N 1
ATOM 616 C CA . ASP A 1 81 ? -2.114 -14.707 -10.063 1.00 93.69 81 ASP A CA 1
ATOM 617 C C . ASP A 1 81 ? -2.842 -13.452 -10.547 1.00 93.69 81 ASP A C 1
ATOM 619 O O . ASP A 1 81 ? -2.528 -12.914 -11.611 1.00 93.69 81 ASP A O 1
ATOM 623 N N . VAL A 1 82 ? -3.799 -12.956 -9.757 1.00 94.62 82 VAL A N 1
ATOM 624 C CA . VAL A 1 82 ? -4.473 -11.678 -10.022 1.00 94.62 82 VAL A CA 1
ATOM 625 C C . VAL A 1 82 ? -3.462 -10.533 -9.978 1.00 94.62 82 VAL A C 1
ATOM 627 O O . VAL A 1 82 ? -3.427 -9.725 -10.905 1.00 94.62 82 VAL A O 1
ATOM 630 N N . ALA A 1 83 ? -2.574 -10.506 -8.979 1.00 93.81 83 ALA A N 1
ATOM 631 C CA . ALA A 1 83 ? -1.522 -9.493 -8.890 1.00 93.81 83 ALA A CA 1
ATOM 632 C C . ALA A 1 83 ? -0.564 -9.533 -10.096 1.00 93.81 83 ALA A C 1
ATOM 634 O O . ALA A 1 83 ? -0.231 -8.485 -10.652 1.00 93.81 83 ALA A O 1
ATOM 635 N N . VAL A 1 84 ? -0.176 -10.724 -10.566 1.00 94.19 84 VAL A N 1
ATOM 636 C CA . VAL A 1 84 ? 0.653 -10.894 -11.774 1.00 94.19 84 VAL A CA 1
ATOM 637 C C . VAL A 1 84 ? -0.072 -10.372 -13.013 1.00 94.19 84 VAL A C 1
ATOM 639 O O . VAL A 1 84 ? 0.496 -9.593 -13.780 1.00 94.19 84 VAL A O 1
ATOM 642 N N . LYS A 1 85 ? -1.334 -10.767 -13.218 1.00 92.75 85 LYS A N 1
ATOM 643 C CA . LYS A 1 85 ? -2.149 -10.289 -14.346 1.00 92.75 85 LYS A CA 1
ATOM 644 C C . LYS A 1 85 ? -2.292 -8.769 -14.310 1.00 92.75 85 LYS A C 1
ATOM 646 O O . LYS A 1 85 ? -2.142 -8.117 -15.342 1.00 92.75 85 LYS A O 1
ATOM 651 N N . ARG A 1 86 ? -2.525 -8.196 -13.127 1.00 91.88 86 ARG A N 1
ATOM 652 C CA . ARG A 1 86 ? -2.623 -6.749 -12.915 1.00 91.88 86 ARG A CA 1
ATOM 653 C C . ARG A 1 86 ? -1.312 -6.037 -13.246 1.00 91.88 86 ARG A C 1
ATOM 655 O O . ARG A 1 86 ? -1.335 -5.041 -13.966 1.00 91.88 86 ARG A O 1
ATOM 662 N N . ALA A 1 87 ? -0.176 -6.567 -12.799 1.00 92.81 87 ALA A N 1
ATOM 663 C CA . ALA A 1 87 ? 1.142 -6.025 -13.118 1.00 92.81 87 ALA A CA 1
ATOM 664 C C . ALA A 1 87 ? 1.420 -6.049 -14.631 1.00 92.81 87 ALA A C 1
ATOM 666 O O . ALA A 1 87 ? 1.834 -5.033 -15.190 1.00 92.81 87 ALA A O 1
ATOM 667 N N . LYS A 1 88 ? 1.109 -7.162 -15.315 1.00 92.75 88 LYS A N 1
ATOM 668 C CA . LYS A 1 88 ? 1.226 -7.276 -16.779 1.00 92.75 88 LYS A CA 1
ATOM 669 C C . LYS A 1 88 ? 0.374 -6.231 -17.510 1.00 92.75 88 LYS A C 1
ATOM 671 O O . LYS A 1 88 ? 0.879 -5.553 -18.403 1.00 92.75 88 LYS A O 1
ATOM 676 N N . LYS A 1 89 ? -0.885 -6.037 -17.086 1.00 90.81 89 LYS A N 1
ATOM 677 C CA . LYS A 1 89 ? -1.785 -4.998 -17.627 1.00 90.81 89 LYS A CA 1
ATOM 678 C C . LYS A 1 89 ? -1.196 -3.591 -17.468 1.00 90.81 89 LYS A C 1
ATOM 680 O O . LYS A 1 89 ? -1.155 -2.836 -18.434 1.00 90.81 89 LYS A O 1
ATOM 685 N N . LEU A 1 90 ? -0.716 -3.247 -16.270 1.00 90.56 90 LEU A N 1
ATOM 686 C CA . LEU A 1 90 ? -0.131 -1.931 -15.980 1.00 90.56 90 LEU A CA 1
ATOM 687 C C . LEU A 1 90 ? 1.146 -1.668 -16.791 1.00 90.56 90 LEU A C 1
ATOM 689 O O . LEU A 1 90 ? 1.353 -0.551 -17.262 1.00 90.56 90 LEU A O 1
ATOM 693 N N . ALA A 1 91 ? 1.973 -2.696 -16.985 1.00 91.38 91 ALA A N 1
ATOM 694 C CA . ALA A 1 91 ? 3.198 -2.626 -17.778 1.00 91.38 91 ALA A CA 1
ATOM 695 C C . ALA A 1 91 ? 2.965 -2.745 -19.297 1.00 91.38 91 ALA A C 1
ATOM 697 O O . ALA A 1 91 ? 3.896 -2.515 -20.064 1.00 91.38 91 ALA A O 1
ATOM 698 N N . ARG A 1 92 ? 1.741 -3.071 -19.742 1.00 90.81 92 ARG A N 1
ATOM 699 C CA . ARG A 1 92 ? 1.379 -3.309 -21.153 1.00 90.81 92 ARG A CA 1
ATOM 700 C C . ARG A 1 92 ? 2.214 -4.415 -21.815 1.00 90.81 92 ARG A C 1
ATOM 702 O O . ARG A 1 92 ? 2.596 -4.301 -22.976 1.00 90.81 92 ARG A O 1
ATOM 709 N N . ILE A 1 93 ? 2.475 -5.490 -21.075 1.00 92.88 93 ILE A N 1
ATOM 710 C CA . ILE A 1 93 ? 3.225 -6.662 -21.546 1.00 92.88 93 ILE A CA 1
ATOM 711 C C . ILE A 1 93 ? 2.309 -7.885 -21.626 1.00 92.88 93 ILE A C 1
ATOM 713 O O . ILE A 1 93 ? 1.500 -8.122 -20.729 1.00 92.88 93 ILE A O 1
ATOM 717 N N . ALA A 1 94 ? 2.433 -8.665 -22.701 1.00 87.31 94 ALA A N 1
ATOM 718 C CA . ALA A 1 94 ? 1.642 -9.883 -22.885 1.00 87.31 94 ALA A CA 1
ATOM 719 C C . ALA A 1 94 ? 2.251 -11.066 -22.118 1.00 87.31 94 ALA A C 1
ATOM 721 O O . ALA A 1 94 ? 1.551 -11.785 -21.399 1.00 87.31 94 ALA A O 1
ATOM 722 N N . ASP A 1 95 ? 3.573 -11.217 -22.211 1.00 88.81 95 ASP A N 1
ATOM 723 C CA . ASP A 1 95 ? 4.309 -12.296 -21.568 1.00 88.81 95 ASP A CA 1
ATOM 724 C C . ASP A 1 95 ? 5.402 -11.766 -20.634 1.00 88.81 95 ASP A C 1
ATOM 726 O O . ASP A 1 95 ? 5.978 -10.701 -20.858 1.00 88.81 95 ASP A O 1
ATOM 730 N N . ALA A 1 96 ? 5.632 -12.488 -19.540 1.00 89.88 96 ALA A N 1
ATOM 731 C CA . ALA A 1 96 ? 6.651 -12.171 -18.550 1.00 89.88 96 ALA A CA 1
ATOM 732 C C . ALA A 1 96 ? 7.055 -13.439 -17.798 1.00 89.88 96 ALA A C 1
ATOM 734 O O . ALA A 1 96 ? 6.187 -14.181 -17.330 1.00 89.88 96 ALA A O 1
ATOM 735 N N . SER A 1 97 ? 8.363 -13.629 -17.621 1.00 89.25 97 SER A N 1
ATOM 736 C CA . SER A 1 97 ? 8.912 -14.659 -16.741 1.00 89.25 97 SER A CA 1
ATOM 737 C C . SER A 1 97 ? 8.930 -14.163 -15.295 1.00 89.25 97 SER A C 1
ATOM 739 O O . SER A 1 97 ? 9.367 -13.045 -15.016 1.00 89.25 97 SER A O 1
ATOM 741 N N . ILE A 1 98 ? 8.441 -14.988 -14.370 1.00 89.56 98 ILE A N 1
ATOM 742 C CA . ILE A 1 98 ? 8.416 -14.684 -12.937 1.00 89.56 98 ILE A CA 1
ATOM 743 C C . ILE A 1 98 ? 9.600 -15.393 -12.291 1.00 89.56 98 ILE A C 1
ATOM 745 O O . ILE A 1 98 ? 9.657 -16.620 -12.267 1.00 89.56 98 ILE A O 1
ATOM 749 N N . VAL A 1 99 ? 10.525 -14.621 -11.727 1.00 90.56 99 VAL A N 1
ATOM 750 C CA . VAL A 1 99 ? 11.687 -15.155 -11.011 1.00 90.56 99 VAL A CA 1
ATOM 751 C C . VAL A 1 99 ? 11.518 -14.884 -9.521 1.00 90.56 99 VAL A C 1
ATOM 753 O O . VAL A 1 99 ? 11.322 -13.742 -9.107 1.00 90.56 99 VAL A O 1
ATOM 756 N N . LYS A 1 100 ? 11.597 -15.937 -8.703 1.00 87.00 100 LYS A N 1
ATOM 757 C CA . LYS A 1 100 ? 11.582 -15.835 -7.241 1.00 87.00 100 LYS A CA 1
ATOM 758 C C . LYS A 1 100 ? 12.955 -16.197 -6.695 1.00 87.00 100 LYS A C 1
ATOM 760 O O . LYS A 1 100 ? 13.381 -17.342 -6.803 1.00 87.00 100 LYS A O 1
ATOM 765 N N . TYR A 1 101 ? 13.613 -15.240 -6.052 1.00 86.50 101 TYR A N 1
ATOM 766 C CA . TYR A 1 101 ? 14.830 -15.519 -5.298 1.00 86.50 101 TYR A CA 1
ATOM 767 C C . TYR A 1 101 ? 14.458 -16.248 -4.006 1.00 86.50 101 TYR A C 1
ATOM 769 O O . TYR A 1 101 ? 13.697 -15.737 -3.183 1.00 86.50 101 TYR A O 1
ATOM 777 N N . GLN A 1 102 ? 14.965 -17.465 -3.841 1.00 79.19 102 GLN A N 1
ATOM 778 C CA . GLN A 1 102 ? 14.861 -18.225 -2.601 1.00 79.19 102 GLN A CA 1
ATOM 779 C C . GLN A 1 102 ? 16.268 -18.500 -2.089 1.00 79.19 102 GLN A C 1
ATOM 781 O O . GLN A 1 102 ? 17.177 -18.761 -2.877 1.00 79.19 102 GLN A O 1
ATOM 786 N N . ALA A 1 103 ? 16.446 -18.436 -0.768 1.00 74.69 103 ALA A N 1
ATOM 787 C CA . ALA A 1 103 ? 17.672 -18.929 -0.162 1.00 74.69 103 ALA A CA 1
ATOM 788 C C . ALA A 1 103 ? 17.832 -20.410 -0.548 1.00 74.69 103 ALA A C 1
ATOM 790 O O . ALA A 1 103 ? 16.851 -21.157 -0.457 1.00 74.69 103 ALA A O 1
ATOM 791 N N . PRO A 1 104 ? 19.019 -20.847 -1.000 1.00 69.44 104 PRO A N 1
ATOM 792 C CA . PRO A 1 104 ? 19.224 -22.244 -1.330 1.00 69.44 104 PRO A CA 1
ATOM 793 C C . PRO A 1 104 ? 19.008 -23.079 -0.064 1.00 69.44 104 PRO A C 1
ATOM 795 O O . PRO A 1 104 ? 19.702 -22.897 0.938 1.00 69.44 104 PRO A O 1
ATOM 798 N N . PHE A 1 105 ? 18.049 -24.005 -0.105 1.00 60.53 105 PHE A N 1
ATOM 799 C CA . PHE A 1 105 ? 17.953 -25.079 0.880 1.00 60.53 105 PHE A CA 1
ATOM 800 C C . PHE A 1 105 ? 19.148 -26.013 0.665 1.00 60.53 105 PHE A C 1
ATOM 802 O O . PHE A 1 105 ? 19.078 -26.995 -0.067 1.00 60.53 105 PHE A O 1
ATOM 809 N N . GLY A 1 106 ? 20.295 -25.653 1.238 1.00 71.69 106 GLY A N 1
ATOM 810 C CA . GLY A 1 106 ? 21.494 -26.475 1.189 1.00 71.69 106 GLY A CA 1
ATOM 811 C C . GLY A 1 106 ? 21.359 -27.686 2.110 1.00 71.69 106 GLY A C 1
ATOM 812 O O . GLY A 1 106 ? 20.904 -27.560 3.248 1.00 71.69 106 GLY A O 1
ATOM 813 N N . PHE A 1 107 ? 21.836 -28.843 1.649 1.00 63.38 107 PHE A N 1
ATOM 814 C CA . PHE A 1 107 ? 21.903 -30.104 2.404 1.00 63.38 107 PHE A CA 1
ATOM 815 C C . PHE A 1 107 ? 22.569 -29.946 3.795 1.00 63.38 107 PHE A C 1
ATOM 817 O O . PHE A 1 107 ? 22.251 -30.660 4.742 1.00 63.38 107 PHE A O 1
ATOM 824 N N . GLY A 1 108 ? 23.434 -28.938 3.966 1.00 69.50 108 GLY A N 1
ATOM 825 C CA . GLY A 1 108 ? 24.037 -28.571 5.253 1.00 69.50 108 GLY A CA 1
ATOM 826 C C . GLY A 1 108 ? 23.046 -28.112 6.336 1.00 69.50 108 GLY A C 1
ATOM 827 O O . GLY A 1 108 ? 23.315 -28.305 7.521 1.00 69.50 108 GLY A O 1
ATOM 828 N N . HIS A 1 109 ? 21.883 -27.554 5.972 1.00 65.06 109 HIS A N 1
ATOM 829 C CA . HIS A 1 109 ? 20.841 -27.196 6.947 1.00 65.06 109 HIS A CA 1
ATOM 830 C C . HIS A 1 109 ? 20.169 -28.446 7.538 1.00 65.06 109 HIS A C 1
ATOM 832 O O . HIS A 1 109 ? 19.854 -28.471 8.726 1.00 65.06 109 HIS A O 1
ATOM 838 N N . PHE A 1 110 ? 20.035 -29.505 6.733 1.00 67.56 110 PHE A N 1
ATOM 839 C CA . PHE A 1 110 ? 19.554 -30.816 7.172 1.00 67.56 110 PHE A CA 1
ATOM 840 C C . PHE A 1 110 ? 20.573 -31.518 8.088 1.00 67.56 110 PHE A C 1
ATOM 842 O O . PHE A 1 110 ? 20.217 -31.979 9.171 1.00 67.56 110 PHE A O 1
ATOM 849 N N . LEU A 1 111 ? 21.863 -31.498 7.731 1.00 71.75 111 LEU A N 1
ATOM 850 C CA . LEU A 1 111 ? 22.951 -32.046 8.561 1.00 71.75 111 LEU A CA 1
ATOM 851 C C . LEU A 1 111 ? 23.079 -31.345 9.926 1.00 71.75 111 LEU A C 1
ATOM 853 O O . LEU A 1 111 ? 23.355 -31.998 10.930 1.00 71.75 111 LEU A O 1
ATOM 857 N N . ARG A 1 112 ? 22.819 -30.031 9.998 1.00 65.19 112 ARG A N 1
ATOM 858 C CA . ARG A 1 112 ? 22.771 -29.288 11.273 1.00 65.19 112 ARG A CA 1
ATOM 859 C C . ARG A 1 112 ? 21.629 -29.746 12.185 1.00 65.19 112 ARG A C 1
ATOM 861 O O . ARG A 1 112 ? 21.761 -29.644 13.402 1.00 65.19 112 ARG A O 1
ATOM 868 N N . PHE A 1 113 ? 20.528 -30.222 11.608 1.00 65.31 113 PHE A N 1
ATOM 869 C CA . PHE A 1 113 ? 19.400 -30.775 12.355 1.00 65.31 113 PHE A CA 1
ATOM 870 C C . PHE A 1 113 ? 19.724 -32.177 12.895 1.00 65.31 113 PHE A C 1
ATOM 872 O O . PHE A 1 113 ? 19.449 -32.456 14.055 1.00 65.31 113 PHE A O 1
ATOM 879 N N . LEU A 1 114 ? 20.399 -33.016 12.102 1.00 69.19 114 LEU A N 1
ATOM 880 C CA . LEU A 1 114 ? 20.867 -34.350 12.515 1.00 69.19 114 LEU A CA 1
ATOM 881 C C . LEU A 1 114 ? 21.977 -34.318 13.578 1.00 69.19 114 LEU A C 1
ATOM 883 O O . LEU A 1 114 ? 22.027 -35.188 14.443 1.00 69.19 114 LEU A O 1
ATOM 887 N N . GLY A 1 115 ? 22.859 -33.315 13.539 1.00 67.69 115 GLY A N 1
ATOM 888 C CA . GLY A 1 115 ? 23.979 -33.184 14.479 1.00 67.69 115 GLY A CA 1
ATOM 889 C C . GLY A 1 115 ? 23.620 -32.610 15.856 1.00 67.69 115 GLY A C 1
ATOM 890 O O . GLY A 1 115 ? 24.463 -32.623 16.747 1.00 67.69 115 GLY A O 1
ATOM 891 N N . LYS A 1 116 ? 22.395 -32.101 16.054 1.00 55.28 116 LYS A N 1
ATOM 892 C CA . LYS A 1 116 ? 21.890 -31.639 17.358 1.00 55.28 116 LYS A CA 1
ATOM 893 C C . LYS A 1 116 ? 21.002 -32.712 17.990 1.00 55.28 116 LYS A C 1
ATOM 895 O O . LYS A 1 116 ? 19.791 -32.548 18.074 1.00 55.28 116 LYS A O 1
ATOM 900 N N . SER A 1 117 ? 21.614 -33.807 18.424 1.00 50.94 117 SER A N 1
ATOM 901 C CA . SER A 1 117 ? 20.948 -34.828 19.237 1.00 50.94 117 SER A CA 1
ATOM 902 C C . SER A 1 117 ? 21.637 -34.902 20.601 1.00 50.94 117 SER A C 1
ATOM 904 O O . SER A 1 117 ? 22.495 -35.754 20.808 1.00 50.94 117 SER A O 1
ATOM 906 N N . ASP A 1 118 ? 21.284 -34.001 21.524 1.00 51.81 118 ASP A N 1
ATOM 907 C CA . ASP A 1 118 ? 21.515 -34.242 22.954 1.00 51.81 118 ASP A CA 1
ATOM 908 C C . ASP A 1 118 ? 20.460 -35.256 23.409 1.00 51.81 118 ASP A C 1
ATOM 910 O O . ASP A 1 118 ? 19.264 -34.971 23.492 1.00 51.81 118 ASP A O 1
ATOM 914 N N . ALA A 1 119 ? 20.905 -36.494 23.593 1.00 52.94 119 ALA A N 1
ATOM 915 C CA . ALA A 1 119 ? 20.068 -37.630 23.923 1.00 52.94 119 ALA A CA 1
ATOM 916 C C . ALA A 1 119 ? 19.537 -37.533 25.357 1.00 52.94 119 ALA A C 1
ATOM 918 O O . ALA A 1 119 ? 20.291 -37.813 26.275 1.00 52.94 119 ALA A O 1
ATOM 919 N N . HIS A 1 120 ? 18.240 -37.265 25.552 1.00 37.59 120 HIS A N 1
ATOM 920 C CA . HIS A 1 120 ? 17.484 -37.777 26.703 1.00 37.59 120 HIS A CA 1
ATOM 921 C C . HIS A 1 120 ? 15.992 -37.976 26.361 1.00 37.59 120 HIS A C 1
ATOM 923 O O . HIS A 1 120 ? 15.281 -37.031 26.039 1.00 37.59 120 HIS A O 1
ATOM 929 N N . ALA A 1 121 ? 15.545 -39.231 26.513 1.00 37.78 121 ALA A N 1
ATOM 930 C CA . ALA A 1 121 ? 14.166 -39.732 26.584 1.00 37.78 121 ALA A CA 1
ATOM 931 C C . ALA A 1 121 ? 13.268 -39.611 25.332 1.00 37.78 121 ALA A C 1
ATOM 933 O O . ALA A 1 121 ? 12.698 -38.567 25.024 1.00 37.78 121 ALA A O 1
ATOM 934 N N . VAL A 1 122 ? 13.022 -40.764 24.698 1.00 46.03 122 VAL A N 1
ATOM 935 C CA . VAL A 1 122 ? 11.899 -40.980 23.777 1.00 46.03 122 VAL A CA 1
ATOM 936 C C . VAL A 1 122 ? 10.604 -40.940 24.590 1.00 46.03 122 VAL A C 1
ATOM 938 O O . VAL A 1 122 ? 10.185 -41.939 25.173 1.00 46.03 122 VAL A O 1
ATOM 941 N N . 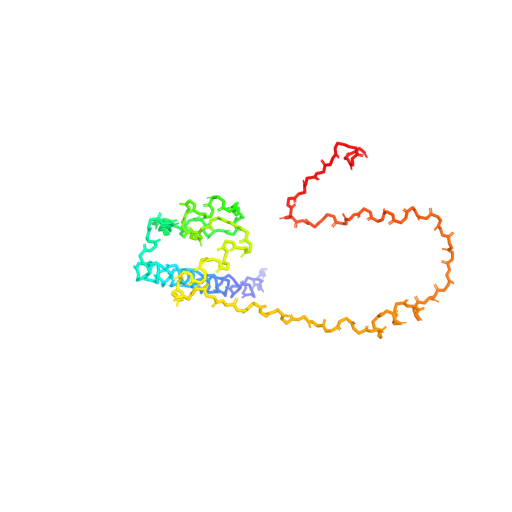LYS A 1 123 ? 9.971 -39.769 24.661 1.00 43.78 123 LYS A N 1
ATOM 942 C CA . LYS A 1 123 ? 8.535 -39.687 24.925 1.00 43.78 123 LYS A CA 1
ATOM 943 C C . LYS A 1 123 ? 7.833 -40.012 23.615 1.00 43.78 123 LYS A C 1
ATOM 945 O O . LYS A 1 123 ? 8.184 -39.455 22.578 1.00 43.78 123 LYS A O 1
ATOM 950 N N . VAL A 1 124 ? 6.852 -40.908 23.663 1.00 50.06 124 VAL A N 1
ATOM 951 C CA . VAL A 1 124 ? 5.877 -41.058 22.579 1.00 50.06 124 VAL A CA 1
ATOM 952 C C . VAL A 1 124 ? 4.972 -39.826 22.635 1.00 50.06 124 VAL A C 1
ATOM 954 O O . VAL A 1 124 ? 3.852 -39.875 23.129 1.00 50.06 124 VAL A O 1
ATOM 957 N N . ASP A 1 125 ? 5.519 -38.685 22.223 1.00 49.25 125 ASP A N 1
ATOM 958 C CA . ASP A 1 125 ? 4.739 -37.527 21.821 1.00 49.25 125 ASP A CA 1
ATOM 959 C C . ASP A 1 125 ? 4.238 -37.859 20.420 1.00 49.25 125 ASP A C 1
ATOM 961 O O . ASP A 1 125 ? 5.031 -38.215 19.546 1.00 49.25 125 ASP A O 1
ATOM 965 N N . LEU A 1 126 ? 2.931 -37.788 20.189 1.00 56.84 126 LEU A N 1
ATOM 966 C CA . LEU A 1 126 ? 2.295 -38.140 18.913 1.00 56.84 126 LEU A CA 1
ATOM 967 C C . LEU A 1 126 ? 2.700 -37.208 17.746 1.00 56.84 126 LEU A C 1
ATOM 969 O O . LEU A 1 126 ? 1.984 -37.130 16.754 1.00 56.84 126 LEU A O 1
ATOM 973 N N . GLY A 1 127 ? 3.818 -36.473 17.849 1.00 47.69 127 GLY A N 1
ATOM 974 C CA . GLY A 1 127 ? 4.369 -35.576 16.828 1.00 47.69 127 GLY A CA 1
ATOM 975 C C . GLY A 1 127 ? 3.442 -34.424 16.439 1.00 47.69 127 GLY A C 1
ATOM 976 O O . GLY A 1 127 ? 3.742 -33.668 15.519 1.00 47.69 127 GLY A O 1
ATOM 977 N N . LEU A 1 128 ? 2.311 -34.298 17.128 1.00 56.00 128 LEU A N 1
ATOM 978 C CA . LEU A 1 128 ? 1.309 -33.269 16.944 1.00 56.00 128 LEU A CA 1
ATOM 979 C C . LEU A 1 128 ? 1.592 -32.158 17.952 1.00 56.00 128 LEU A C 1
ATOM 981 O O . LEU A 1 128 ? 0.833 -31.946 18.894 1.00 56.00 128 LEU A O 1
ATOM 985 N N . ASP A 1 129 ? 2.689 -31.429 17.740 1.00 57.50 129 ASP A N 1
ATOM 986 C CA . ASP A 1 129 ? 2.761 -30.060 18.241 1.00 57.50 129 ASP A CA 1
ATOM 987 C C . ASP A 1 129 ? 1.593 -29.314 17.590 1.00 57.50 129 ASP A C 1
ATOM 989 O O . ASP A 1 129 ? 1.654 -28.964 16.406 1.00 57.50 129 ASP A O 1
ATOM 993 N N . PHE A 1 130 ? 0.494 -29.116 18.328 1.00 58.62 130 PHE A N 1
ATOM 994 C CA . PHE A 1 130 ? -0.592 -28.268 17.849 1.00 58.62 130 PHE A CA 1
ATOM 995 C C . PHE A 1 130 ? 0.035 -26.945 17.398 1.00 58.62 130 PHE A C 1
ATOM 997 O O . PHE A 1 130 ? 0.763 -26.322 18.184 1.00 58.62 130 PHE A O 1
ATOM 1004 N N . PRO A 1 131 ? -0.174 -26.526 16.135 1.00 65.88 131 PRO A N 1
ATOM 1005 C CA . PRO A 1 131 ? 0.493 -25.351 15.609 1.00 65.88 131 PRO A CA 1
ATOM 1006 C C . PRO A 1 131 ? 0.158 -24.183 16.527 1.00 65.88 131 PRO A C 1
ATOM 1008 O O . PRO A 1 131 ? -1.015 -23.860 16.719 1.00 65.88 131 PRO A O 1
ATOM 1011 N N . ARG A 1 132 ? 1.187 -23.580 17.137 1.00 69.06 132 ARG A N 1
ATOM 1012 C CA . ARG A 1 132 ? 0.992 -22.467 18.068 1.00 69.06 132 ARG A CA 1
ATOM 1013 C C . ARG A 1 132 ? 0.236 -21.368 17.338 1.00 69.06 132 ARG A C 1
ATOM 1015 O O . ARG A 1 132 ? 0.784 -20.732 16.433 1.00 69.06 132 ARG A O 1
ATOM 1022 N N . LEU A 1 133 ? -1.022 -21.173 17.724 1.00 79.31 133 LEU A N 1
ATOM 1023 C CA . LEU A 1 133 ? -1.87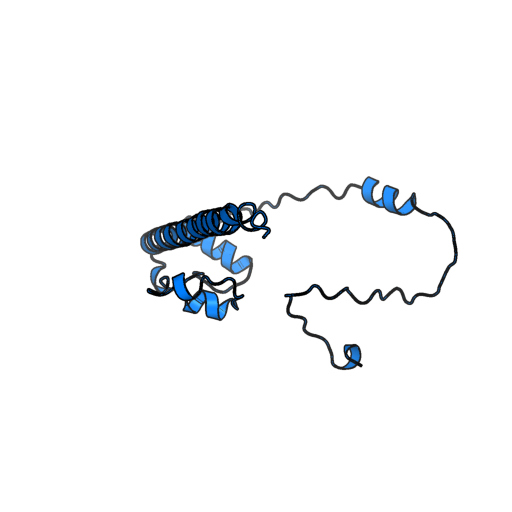7 -20.171 17.114 1.00 79.31 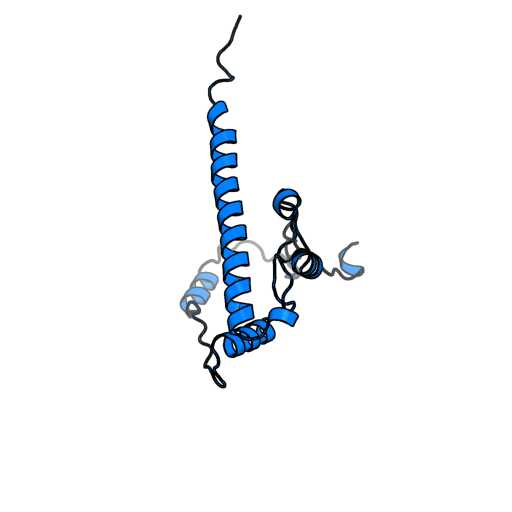133 LEU A CA 1
ATOM 1024 C C . LEU A 1 133 ? -1.243 -18.803 17.357 1.00 79.31 133 LEU A C 1
ATOM 1026 O O . LEU A 1 133 ? -1.080 -18.346 18.486 1.00 79.31 133 LEU A O 1
ATOM 1030 N N . GLN A 1 134 ? -0.833 -18.163 16.272 1.00 75.81 134 GLN A N 1
ATOM 1031 C CA . GLN A 1 134 ? -0.292 -16.815 16.305 1.00 75.81 134 GLN A CA 1
ATOM 1032 C C . GLN A 1 134 ? -1.437 -15.824 16.492 1.00 75.81 134 GLN A C 1
ATOM 1034 O O . GLN A 1 134 ? -2.395 -15.835 15.712 1.00 75.81 134 GLN A O 1
ATOM 1039 N N . ALA A 1 135 ? -1.314 -14.960 17.501 1.00 76.69 135 ALA A N 1
ATOM 1040 C CA . ALA A 1 135 ? -2.262 -13.882 17.745 1.00 76.69 135 ALA A CA 1
ATOM 1041 C C . ALA A 1 135 ? -2.443 -13.011 16.487 1.00 76.69 135 ALA A C 1
ATOM 1043 O O . ALA A 1 135 ? -1.488 -12.747 15.755 1.00 76.69 135 ALA A O 1
ATOM 1044 N N . GLY A 1 136 ? -3.681 -12.581 16.228 1.00 72.88 136 GLY A N 1
ATOM 1045 C CA . GLY A 1 136 ? -4.016 -11.710 15.095 1.00 72.88 136 GLY A CA 1
ATOM 1046 C C . GLY A 1 136 ? -4.181 -12.411 13.741 1.00 72.88 136 GLY A C 1
ATOM 1047 O O . GLY A 1 136 ? -4.391 -11.731 12.739 1.00 72.88 136 GLY A O 1
ATOM 1048 N N . ARG A 1 137 ? -4.115 -13.748 13.677 1.00 78.88 137 ARG A N 1
ATOM 1049 C CA . ARG A 1 137 ? -4.430 -14.520 12.462 1.00 78.88 137 ARG A CA 1
ATOM 1050 C C . ARG A 1 137 ? -5.780 -15.214 12.588 1.00 78.88 137 ARG A C 1
ATOM 1052 O O . ARG A 1 137 ? -6.113 -15.733 13.649 1.00 78.88 137 ARG A O 1
ATOM 1059 N N . MET A 1 138 ? -6.544 -15.234 11.497 1.00 78.75 138 MET A N 1
ATOM 1060 C CA . MET A 1 138 ? -7.782 -16.010 11.435 1.00 78.75 138 MET A CA 1
ATOM 1061 C C . MET A 1 138 ? -7.452 -17.479 11.170 1.00 78.75 138 MET A C 1
ATOM 1063 O O . MET A 1 138 ? -6.733 -17.785 10.218 1.00 78.75 138 MET A O 1
ATOM 1067 N N . TYR A 1 139 ? -8.000 -18.373 11.990 1.00 80.94 139 TYR A N 1
ATOM 1068 C CA . TYR A 1 139 ? -7.878 -19.818 11.823 1.00 80.94 139 TYR A CA 1
ATOM 1069 C C . TYR A 1 139 ? -9.255 -20.416 11.575 1.00 80.94 139 TYR A C 1
ATOM 1071 O O . TYR A 1 139 ? -10.204 -20.123 12.299 1.00 80.94 139 TYR A O 1
ATOM 1079 N N . PHE A 1 140 ? -9.350 -21.279 10.570 1.00 82.06 140 PHE A N 1
ATOM 1080 C CA . PHE A 1 140 ? -10.494 -22.163 10.419 1.00 82.06 140 PHE A CA 1
ATOM 1081 C C . PHE A 1 140 ? -10.196 -23.444 11.203 1.00 82.06 140 PHE A C 1
ATOM 1083 O O . PHE A 1 140 ? -9.459 -24.307 10.728 1.00 82.06 140 PHE A O 1
ATOM 1090 N N . LEU A 1 141 ? -10.693 -23.521 12.438 1.00 82.25 141 LEU A N 1
ATOM 1091 C CA . LEU A 1 141 ? -10.527 -24.690 13.300 1.00 82.25 141 LEU A CA 1
ATOM 1092 C C . LEU A 1 141 ? -11.734 -25.614 13.128 1.00 82.25 141 LEU A C 1
ATOM 1094 O O . LEU A 1 141 ? -12.879 -25.174 13.224 1.00 82.25 141 LEU A O 1
ATOM 1098 N N . SER A 1 142 ? -11.487 -26.897 12.874 1.00 77.69 142 SER A N 1
ATOM 1099 C CA . SER A 1 142 ? -12.547 -27.906 12.890 1.00 77.69 142 SER A CA 1
ATOM 1100 C C . SER A 1 142 ? -13.079 -28.099 14.310 1.00 77.69 142 SER A C 1
ATOM 1102 O O . SER A 1 142 ? -12.303 -28.035 15.263 1.00 77.69 142 SER A O 1
ATOM 1104 N N . PHE A 1 143 ? -14.367 -28.426 14.439 1.00 69.88 143 PHE A N 1
ATOM 1105 C CA . PHE A 1 143 ? -15.066 -28.626 15.718 1.00 69.88 143 PHE A CA 1
ATOM 1106 C C . PHE A 1 143 ? -14.306 -29.521 16.720 1.00 69.88 143 PHE A C 1
ATOM 1108 O O . PHE A 1 143 ? -14.268 -29.222 17.907 1.00 69.88 143 PHE A O 1
ATOM 1115 N N . ASN A 1 144 ? -13.612 -30.553 16.231 1.00 71.38 144 ASN A N 1
ATOM 1116 C CA . ASN A 1 144 ? -12.884 -31.522 17.060 1.00 71.38 144 ASN A CA 1
ATOM 1117 C C . ASN A 1 144 ? -11.568 -31.001 17.679 1.00 71.38 144 ASN A C 1
ATOM 1119 O O . ASN A 1 144 ? -10.949 -31.720 18.452 1.00 71.38 144 ASN A O 1
ATOM 1123 N N . VAL A 1 145 ? -11.097 -29.801 17.312 1.00 62.62 145 VAL A N 1
ATOM 1124 C CA . VAL A 1 145 ? -9.817 -29.221 17.786 1.00 62.62 145 VAL A CA 1
ATOM 1125 C C . VAL A 1 145 ? -10.029 -28.204 18.921 1.00 62.62 145 VAL A C 1
ATOM 1127 O O . VAL A 1 145 ? -9.068 -27.728 19.512 1.00 62.62 145 VAL A O 1
ATOM 1130 N N . VAL A 1 146 ? -11.281 -27.854 19.229 1.00 57.00 146 VAL A N 1
ATOM 1131 C CA . VAL A 1 146 ? -11.633 -26.793 20.195 1.00 57.00 146 VAL A CA 1
ATOM 1132 C C . VAL A 1 146 ? -12.109 -27.361 21.548 1.00 57.00 146 VAL A C 1
ATOM 1134 O O . VAL A 1 146 ? -12.404 -26.584 22.453 1.00 57.00 146 VAL A O 1
ATOM 1137 N N . GLN A 1 147 ? -12.180 -28.691 21.699 1.00 44.97 147 GLN A N 1
ATOM 1138 C CA . GLN A 1 147 ? -12.548 -29.363 22.957 1.00 44.97 147 GLN A CA 1
ATOM 1139 C C . GLN A 1 147 ? -11.339 -29.692 23.829 1.00 44.97 147 GLN A C 1
ATOM 1141 O O . GLN A 1 147 ? -10.296 -30.089 23.265 1.00 44.97 147 GLN A O 1
#

Sequence (147 aa):
MIPARASNFANCPALIDETYGTFKNVVRKGRAAARTANKKAGLEKECTELASDWESYADGRIFSGTEAKRLGFVDELGNFDVAVKRAKKLARIADASIVKYQAPFGFGHFLRFLGKSDAHAVKVDLGLDFPRLQAGRMYFLSFNVVQ